Protein AF-A0A2S9FM11-F1 (afdb_monomer_lite)

Radius of gyration: 19.22 Å; chains: 1; bounding box: 49×24×49 Å

Secondary structure (DSSP, 8-state):
-GGGHHHHHHHHHHHHHTT---HHHHHHHHHHHHHH-HHHHHHHHHH-SEEEE-SGGG-BHHHHHHHHHHH-TT--TT-EEEE---GGG---GGGTB-TTHHHHHHHHS--TTSPPPP-------SSS-HHHHHHHHHHHHHHHT-

Sequence (146 aa):
RTTLVPLIDALHRRMRDERVMDFGMQMASAARLASQFPQVGEQLRERYRVVLLDEYQDTGHAQRVALSSLFGAGADDGLALTAVGDPIQSIYGWRGASATNLPRFTTDFPLADGTPAPTLELRTSWRNPPEVLHLANEVSVDARRR

Foldseek 3Di:
DCVCVVVVVVVVVVCVVVVHDDPVRVLQVLLCCLQPPLVQLVVVCVVAQEEEAEQLQQDAPSRLSNCLSNQADQPDQSRHYDYDHDLLPRPVVVVRRHSVRVVCQQQSHDHNVNGGDDDDDDDDDPPDDPVVVVVVCVVCVVVVVD

pLDDT: mean 92.5, std 6.5, range [59.12, 98.25]

Structure (mmCIF, N/CA/C/O backbone):
data_AF-A0A2S9FM11-F1
#
_entry.id   AF-A0A2S9FM11-F1
#
loop_
_atom_site.group_PDB
_atom_site.id
_atom_site.type_symbol
_atom_site.label_atom_id
_atom_site.label_alt_id
_atom_site.label_comp_id
_atom_site.label_asym_id
_atom_site.label_entity_id
_atom_site.label_seq_id
_atom_site.pdbx_PDB_ins_code
_atom_site.Cartn_x
_atom_site.Cartn_y
_atom_site.Cartn_z
_atom_site.occupancy
_atom_site.B_iso_or_equiv
_atom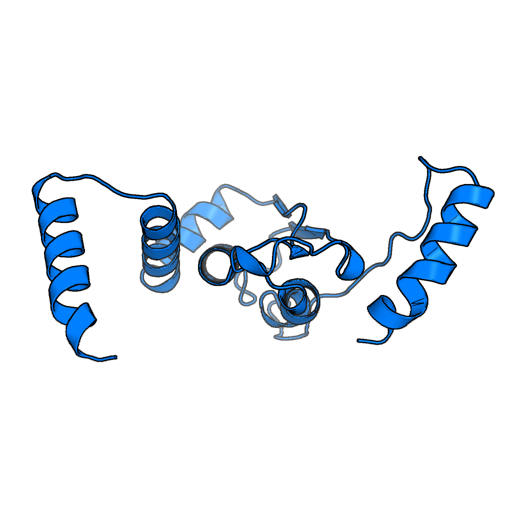_site.auth_seq_id
_atom_site.auth_comp_id
_atom_site.auth_asym_id
_atom_site.auth_atom_id
_atom_si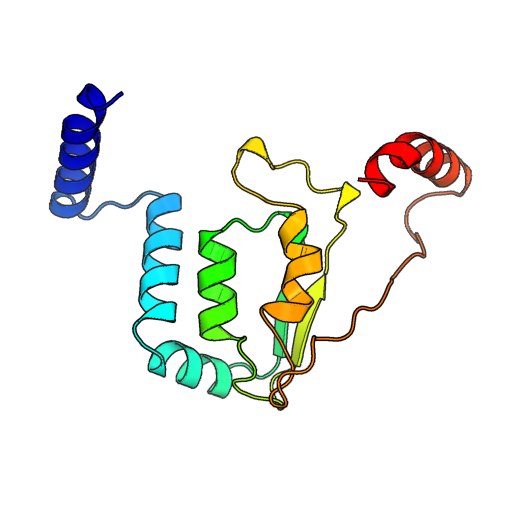te.pdbx_PDB_model_num
ATOM 1 N N . ARG A 1 1 ? -28.666 13.900 -4.859 1.00 59.12 1 ARG A N 1
ATOM 2 C CA . ARG A 1 1 ? -27.540 13.097 -4.310 1.00 59.12 1 ARG A CA 1
ATOM 3 C C . ARG A 1 1 ? -27.797 12.633 -2.865 1.00 59.12 1 ARG A C 1
ATOM 5 O O . ARG A 1 1 ? -27.383 11.538 -2.527 1.00 59.12 1 ARG A O 1
ATOM 12 N N . THR A 1 2 ? -28.522 13.396 -2.038 1.00 75.94 2 THR A N 1
ATOM 13 C CA . THR A 1 2 ? -28.888 13.063 -0.640 1.00 75.94 2 THR A CA 1
ATOM 14 C C . THR A 1 2 ? -29.957 11.977 -0.473 1.00 75.94 2 THR A C 1
ATOM 16 O O . THR A 1 2 ? -30.045 11.376 0.589 1.00 75.94 2 THR A O 1
ATOM 19 N N . THR A 1 3 ? -30.733 11.666 -1.513 1.00 91.62 3 THR A N 1
ATOM 20 C CA . THR A 1 3 ? -31.804 10.651 -1.472 1.00 91.62 3 THR A CA 1
ATOM 21 C C . THR A 1 3 ? -31.305 9.219 -1.259 1.00 91.62 3 THR A C 1
ATOM 23 O O . THR A 1 3 ? -32.061 8.383 -0.780 1.00 91.62 3 THR A O 1
ATOM 26 N N . LEU A 1 4 ? -30.040 8.929 -1.585 1.00 94.44 4 LEU A N 1
ATOM 27 C CA . LEU A 1 4 ? -29.447 7.595 -1.427 1.00 94.44 4 LEU A CA 1
ATOM 28 C C . LEU A 1 4 ? -28.869 7.348 -0.027 1.00 94.44 4 LEU A C 1
ATOM 30 O O . LEU A 1 4 ? -28.672 6.197 0.348 1.00 94.44 4 LEU A O 1
ATOM 34 N N . VAL A 1 5 ? -28.611 8.404 0.752 1.00 95.44 5 VAL A N 1
ATOM 35 C CA . VAL A 1 5 ? -27.975 8.284 2.075 1.00 95.44 5 VAL A CA 1
ATOM 36 C C . VAL A 1 5 ? -28.795 7.395 3.022 1.00 95.44 5 VAL A C 1
ATOM 38 O O . VAL A 1 5 ? -28.227 6.431 3.538 1.00 95.44 5 VAL A O 1
ATOM 41 N N . PRO A 1 6 ? -30.125 7.583 3.173 1.00 96.31 6 PRO A N 1
ATOM 42 C CA . PRO A 1 6 ? -30.919 6.728 4.058 1.00 96.31 6 PRO A CA 1
ATOM 43 C C . PRO A 1 6 ? -30.928 5.248 3.643 1.00 96.31 6 PRO A C 1
ATOM 45 O O . PRO A 1 6 ? -31.050 4.372 4.500 1.00 96.31 6 PRO A O 1
ATOM 48 N N . LEU A 1 7 ? -30.795 4.959 2.341 1.00 96.81 7 LEU A N 1
ATOM 49 C CA . LEU A 1 7 ? -30.752 3.590 1.814 1.00 96.81 7 LEU A CA 1
ATOM 50 C C . LEU A 1 7 ? -29.430 2.898 2.169 1.00 96.81 7 LEU A C 1
ATOM 52 O O . LEU A 1 7 ? -29.439 1.754 2.620 1.00 96.81 7 LEU A O 1
ATOM 56 N N . ILE A 1 8 ? -28.306 3.604 2.019 1.00 95.88 8 ILE A N 1
ATOM 57 C CA . ILE A 1 8 ? -26.979 3.095 2.395 1.00 95.88 8 ILE A CA 1
ATOM 58 C C . ILE A 1 8 ? -26.916 2.854 3.912 1.00 95.88 8 ILE A C 1
ATOM 60 O O . ILE A 1 8 ? -26.442 1.809 4.356 1.00 95.88 8 ILE A O 1
ATOM 64 N N . ASP A 1 9 ? -27.472 3.759 4.718 1.00 96.44 9 ASP A N 1
ATOM 65 C CA . ASP A 1 9 ? -27.525 3.588 6.174 1.00 96.44 9 ASP A CA 1
ATOM 66 C C . ASP A 1 9 ? -28.411 2.411 6.602 1.00 96.44 9 ASP A C 1
ATOM 68 O O . ASP A 1 9 ? -28.094 1.705 7.565 1.00 96.44 9 ASP A O 1
ATOM 72 N N . ALA A 1 10 ? -29.527 2.176 5.905 1.00 97.19 10 ALA A N 1
ATOM 73 C CA . ALA A 1 10 ? -30.372 1.007 6.135 1.00 97.19 10 ALA A CA 1
ATOM 74 C C . ALA A 1 10 ? -29.636 -0.302 5.804 1.00 97.19 10 ALA A C 1
ATOM 76 O O . ALA A 1 10 ? -29.696 -1.240 6.601 1.00 97.19 10 ALA A O 1
ATOM 77 N N . LEU A 1 11 ? -28.889 -0.342 4.694 1.00 97.19 11 LEU A N 1
ATOM 78 C CA . LEU A 1 11 ? -28.038 -1.481 4.339 1.00 97.19 11 LEU A CA 1
ATOM 79 C C . LEU A 1 11 ? -26.993 -1.751 5.429 1.00 97.19 11 LEU A C 1
ATOM 81 O O . LEU A 1 11 ? -26.896 -2.871 5.926 1.00 97.19 11 LEU A O 1
ATOM 85 N N . HIS A 1 12 ? -26.263 -0.722 5.864 1.00 96.12 12 HIS A N 1
ATOM 86 C CA . HIS A 1 12 ? -25.253 -0.861 6.913 1.00 96.12 12 HIS A CA 1
ATOM 87 C C . HIS A 1 12 ? -25.837 -1.327 8.253 1.00 96.12 12 HIS A C 1
ATOM 89 O O . HIS A 1 12 ? -25.190 -2.096 8.962 1.00 96.12 12 HIS A O 1
ATOM 95 N N . ARG A 1 13 ? -27.041 -0.864 8.624 1.00 97.06 13 ARG A N 1
ATOM 96 C CA . ARG A 1 13 ? -27.745 -1.358 9.819 1.00 97.06 13 ARG A CA 1
ATOM 97 C C . ARG A 1 13 ? -28.048 -2.846 9.694 1.00 97.06 13 ARG A C 1
ATOM 99 O O . ARG A 1 13 ? -27.626 -3.609 10.554 1.00 97.06 13 ARG A O 1
ATOM 106 N N . ARG A 1 14 ? -28.657 -3.257 8.580 1.00 97.88 14 ARG A N 1
ATOM 107 C CA . ARG A 1 14 ? -28.995 -4.661 8.331 1.00 97.88 14 ARG A CA 1
ATOM 108 C C . ARG A 1 14 ? -27.769 -5.576 8.364 1.00 97.88 14 ARG A C 1
ATOM 110 O O . ARG A 1 14 ? -27.811 -6.622 8.997 1.00 97.88 14 ARG A O 1
ATOM 117 N N . MET A 1 15 ? -26.666 -5.169 7.734 1.00 97.75 15 MET A N 1
ATOM 118 C CA . MET A 1 15 ? -25.425 -5.951 7.742 1.00 97.75 15 MET A CA 1
ATOM 119 C C . MET A 1 15 ? -24.876 -6.164 9.159 1.00 97.75 15 MET A C 1
ATOM 121 O O . MET A 1 15 ? -24.385 -7.248 9.468 1.00 97.75 15 MET A O 1
ATOM 125 N N . ARG A 1 16 ? -24.995 -5.164 10.046 1.00 96.19 16 ARG A N 1
ATOM 126 C CA . ARG A 1 16 ? -24.605 -5.309 11.458 1.00 96.19 16 ARG A CA 1
ATOM 127 C C . ARG A 1 16 ? -25.523 -6.255 12.220 1.00 96.19 16 ARG A C 1
ATOM 129 O O . ARG A 1 16 ? -25.016 -7.094 12.962 1.00 96.19 16 ARG A O 1
ATOM 136 N N . ASP A 1 17 ? -26.833 -6.138 12.020 1.00 98.00 17 ASP A N 1
ATOM 137 C CA . ASP A 1 17 ? -27.824 -6.992 12.684 1.00 98.00 17 ASP A CA 1
ATOM 138 C C . ASP A 1 17 ? -27.626 -8.469 12.299 1.00 98.00 17 ASP A C 1
ATOM 140 O O . ASP A 1 17 ? -27.702 -9.356 13.148 1.00 98.00 17 ASP A O 1
ATOM 144 N N . GLU A 1 18 ? -27.270 -8.726 11.037 1.00 98.25 18 GLU A N 1
ATOM 145 C CA . GLU A 1 18 ? -26.959 -10.062 10.513 1.00 98.25 18 GLU A CA 1
ATOM 146 C C . GLU A 1 18 ? -25.499 -10.501 10.752 1.00 98.25 18 GLU A C 1
ATOM 148 O O . GLU A 1 18 ? -25.141 -11.637 10.446 1.00 98.25 18 GLU A O 1
ATOM 153 N N . ARG A 1 19 ? -24.649 -9.635 11.325 1.00 97.06 19 ARG A N 1
ATOM 154 C CA . ARG A 1 19 ? -23.212 -9.878 11.574 1.00 97.06 19 ARG A CA 1
ATOM 155 C C . ARG A 1 19 ? -22.420 -10.273 10.320 1.00 97.06 19 ARG A C 1
ATOM 157 O O . ARG A 1 19 ? -21.504 -11.092 10.387 1.00 97.06 19 ARG A O 1
ATOM 164 N N . VAL A 1 20 ? -22.744 -9.660 9.187 1.00 97.88 20 VAL A N 1
ATOM 165 C CA . VAL A 1 20 ? -22.040 -9.846 7.911 1.00 97.88 20 VAL A CA 1
ATOM 166 C C . VAL A 1 20 ? -21.218 -8.610 7.552 1.00 97.88 20 VAL A C 1
ATOM 168 O O . VAL A 1 20 ? -21.525 -7.491 7.963 1.00 97.88 20 VAL A O 1
ATOM 171 N N . MET A 1 21 ? -20.152 -8.807 6.778 1.00 96.44 21 MET A N 1
ATOM 172 C CA . MET A 1 21 ? -19.230 -7.742 6.392 1.00 96.44 21 MET A CA 1
ATOM 173 C C . MET A 1 21 ? -18.758 -7.943 4.953 1.00 96.44 21 MET A C 1
ATOM 175 O O . MET A 1 21 ? -18.463 -9.068 4.553 1.00 96.44 21 MET A O 1
ATOM 179 N N . ASP A 1 22 ? -18.662 -6.854 4.191 1.00 95.88 22 ASP A N 1
ATOM 180 C CA . ASP A 1 22 ? -18.004 -6.864 2.884 1.00 95.88 22 ASP A CA 1
ATOM 181 C C . ASP A 1 22 ? -16.492 -6.574 2.999 1.00 95.88 22 ASP A C 1
ATOM 183 O O . ASP A 1 22 ? -15.980 -6.167 4.045 1.00 95.88 22 ASP A O 1
ATOM 187 N N . PHE A 1 23 ? -15.752 -6.766 1.907 1.00 93.31 23 PHE A N 1
ATOM 188 C CA . PHE A 1 23 ? -14.300 -6.560 1.890 1.00 93.31 23 PHE A CA 1
ATOM 189 C C . PHE A 1 23 ? -13.876 -5.107 2.173 1.00 93.31 23 PHE A C 1
ATOM 191 O O . PHE A 1 23 ? -12.833 -4.870 2.786 1.00 93.31 23 PHE A O 1
ATOM 198 N N . GLY A 1 24 ? -14.673 -4.117 1.762 1.00 91.56 24 GLY A N 1
ATOM 199 C CA . GLY A 1 24 ? -14.379 -2.707 2.024 1.00 91.56 24 GLY A CA 1
ATOM 200 C C . GLY A 1 24 ? -14.540 -2.361 3.504 1.00 91.56 24 GLY A C 1
ATOM 201 O O . GLY A 1 24 ? -13.708 -1.661 4.086 1.00 91.56 24 GLY A O 1
ATOM 202 N N . MET A 1 25 ? -15.572 -2.911 4.142 1.00 94.50 25 MET A N 1
ATOM 203 C CA . MET A 1 25 ? -15.830 -2.769 5.570 1.00 94.50 25 MET A CA 1
ATOM 204 C C . MET A 1 25 ? -14.754 -3.425 6.430 1.00 94.50 25 MET A C 1
ATOM 206 O O . MET A 1 25 ? -14.441 -2.878 7.492 1.00 94.50 25 MET A O 1
ATOM 210 N N . GLN A 1 26 ? -14.162 -4.537 5.981 1.00 95.50 26 GLN A N 1
ATOM 211 C CA . GLN A 1 26 ? -13.018 -5.155 6.661 1.00 95.50 26 GLN A CA 1
ATOM 212 C C . GLN A 1 26 ? -11.862 -4.161 6.768 1.00 95.50 26 GLN A C 1
ATOM 214 O O . GLN A 1 26 ? -11.400 -3.859 7.869 1.00 95.50 26 GLN A O 1
ATOM 219 N N . MET A 1 27 ? -11.451 -3.579 5.639 1.00 94.81 27 MET A N 1
ATOM 220 C CA . MET A 1 27 ? -10.338 -2.625 5.608 1.00 94.81 27 MET A CA 1
ATOM 221 C C . MET A 1 27 ? -10.664 -1.324 6.340 1.00 94.81 27 MET A C 1
ATOM 223 O O . MET A 1 27 ? -9.835 -0.826 7.098 1.00 94.81 27 MET A O 1
ATOM 227 N N . ALA A 1 28 ? -11.879 -0.793 6.190 1.00 94.69 28 ALA A N 1
ATOM 228 C CA . ALA A 1 28 ? -12.293 0.414 6.903 1.00 94.69 28 ALA A CA 1
ATOM 229 C C . ALA A 1 28 ? -12.317 0.211 8.427 1.00 94.69 28 ALA A C 1
ATOM 231 O O . ALA A 1 28 ? -11.960 1.113 9.185 1.00 94.69 28 ALA A O 1
ATOM 232 N N . SER A 1 29 ? -12.738 -0.967 8.891 1.00 96.06 29 SER A N 1
ATOM 233 C CA . SER A 1 29 ? -12.771 -1.289 10.320 1.00 96.06 29 SER A CA 1
ATOM 234 C C . SER A 1 29 ? -11.370 -1.523 10.879 1.00 96.06 29 SER A C 1
ATOM 236 O O . SER A 1 29 ? -11.067 -0.995 11.946 1.00 96.06 29 SER A O 1
ATOM 238 N N . ALA A 1 30 ? -10.498 -2.214 10.138 1.00 97.19 30 ALA A N 1
ATOM 239 C CA . ALA A 1 30 ? -9.093 -2.385 10.503 1.00 97.19 30 ALA A CA 1
ATOM 240 C C . ALA A 1 30 ? -8.352 -1.040 10.593 1.00 97.19 30 ALA A C 1
ATOM 242 O O . ALA A 1 30 ? -7.656 -0.791 11.574 1.00 97.19 30 ALA A O 1
ATOM 243 N N . ALA A 1 31 ? -8.563 -0.142 9.625 1.00 96.88 31 ALA A N 1
ATOM 244 C CA . ALA A 1 31 ? -7.972 1.195 9.628 1.00 96.88 31 ALA A CA 1
ATOM 245 C C . ALA A 1 31 ? -8.399 2.014 10.853 1.00 96.88 31 ALA A C 1
ATOM 247 O O . ALA A 1 31 ? -7.557 2.603 11.528 1.00 96.88 31 ALA A O 1
ATOM 248 N N . ARG A 1 32 ? -9.700 2.005 11.185 1.00 97.69 32 ARG A N 1
ATOM 249 C CA . ARG A 1 32 ? -10.208 2.674 12.392 1.00 97.69 32 ARG A CA 1
ATOM 250 C C . ARG A 1 32 ? -9.577 2.101 13.655 1.00 97.69 32 ARG A C 1
ATOM 252 O O . ARG A 1 32 ? -9.069 2.873 14.460 1.00 97.69 32 ARG A O 1
ATOM 259 N N . LEU A 1 33 ? -9.564 0.776 13.792 1.00 97.88 33 LEU A N 1
ATOM 260 C CA . LEU A 1 33 ? -8.998 0.095 14.954 1.00 97.88 33 LEU A CA 1
ATOM 261 C C . LEU A 1 33 ? -7.513 0.440 15.140 1.00 97.88 33 LEU A C 1
ATOM 263 O O . LEU A 1 33 ? -7.123 0.845 16.229 1.00 97.88 33 LEU A O 1
ATOM 267 N N . ALA A 1 34 ? -6.714 0.373 14.073 1.00 97.38 34 ALA A N 1
ATOM 268 C CA . ALA A 1 34 ? -5.299 0.733 14.112 1.00 97.38 34 ALA A CA 1
ATOM 269 C C . ALA A 1 34 ? -5.069 2.203 14.503 1.00 97.38 34 ALA A C 1
ATOM 271 O O . ALA A 1 34 ? -4.179 2.498 15.291 1.00 97.38 34 ALA A O 1
ATOM 272 N N . SER A 1 35 ? -5.881 3.126 13.974 1.00 96.06 35 SER A N 1
ATOM 273 C CA . SER A 1 35 ? -5.734 4.562 14.252 1.00 96.06 35 SER A CA 1
ATOM 274 C C . SER A 1 35 ? -6.199 4.986 15.651 1.00 96.06 35 SER A C 1
ATOM 276 O O . SER A 1 35 ? -5.700 5.971 16.185 1.00 96.06 35 SER A O 1
ATOM 278 N N . GLN A 1 36 ? -7.174 4.280 16.233 1.00 97.94 36 GLN A N 1
ATOM 279 C CA . GLN A 1 36 ? -7.812 4.666 17.497 1.00 97.94 36 GLN A CA 1
ATOM 280 C C . GLN A 1 36 ? -7.183 3.990 18.717 1.00 97.94 36 GLN A C 1
ATOM 282 O O . GLN A 1 36 ? -7.297 4.518 19.822 1.00 97.94 36 GLN A O 1
ATOM 287 N N . PHE A 1 37 ? -6.530 2.841 18.530 1.00 97.81 37 PHE A N 1
ATOM 288 C CA . PHE A 1 37 ? -5.976 2.032 19.614 1.00 97.81 37 PHE A CA 1
ATOM 289 C C . PHE A 1 37 ? -4.478 1.776 19.381 1.00 97.81 37 PHE A C 1
ATOM 291 O O . PHE A 1 37 ? -4.114 0.752 18.794 1.00 97.81 37 PHE A O 1
ATOM 298 N N . PRO A 1 38 ? -3.588 2.680 19.847 1.00 95.50 38 PRO A N 1
ATOM 299 C CA . PRO A 1 38 ? -2.141 2.577 19.628 1.00 95.50 38 PRO A CA 1
ATOM 300 C C . PRO A 1 38 ? -1.522 1.259 20.108 1.00 95.50 38 PRO A C 1
ATOM 302 O O . PRO A 1 38 ? -0.564 0.779 19.499 1.00 95.50 38 PRO A O 1
ATOM 305 N N . GLN A 1 39 ? -2.123 0.623 21.124 1.00 97.25 39 GLN A N 1
ATOM 306 C CA . GLN A 1 39 ? -1.650 -0.649 21.684 1.00 97.25 39 GLN A CA 1
ATOM 307 C C . GLN A 1 39 ? -1.588 -1.767 20.634 1.00 97.25 39 GLN A C 1
ATOM 309 O O . GLN A 1 39 ? -0.785 -2.689 20.741 1.00 97.25 39 GLN A O 1
ATOM 314 N N . VAL A 1 40 ? -2.428 -1.692 19.597 1.00 97.44 40 VAL A N 1
ATOM 315 C CA . VAL A 1 40 ? -2.433 -2.664 18.498 1.00 97.44 40 VAL A CA 1
ATOM 316 C C . VAL A 1 40 ? -1.140 -2.564 17.691 1.00 97.44 40 VAL A C 1
ATOM 318 O O . VAL A 1 40 ? -0.531 -3.583 17.370 1.00 97.44 40 VAL A O 1
ATOM 321 N N . GLY A 1 41 ? -0.702 -1.341 17.381 1.00 96.50 41 GLY A N 1
ATOM 322 C CA . GLY A 1 41 ? 0.565 -1.102 16.694 1.00 96.50 41 GLY A CA 1
ATOM 323 C C . GLY A 1 41 ? 1.762 -1.499 17.555 1.00 96.50 41 GLY A C 1
ATOM 324 O O . GLY A 1 41 ? 2.669 -2.157 17.057 1.00 96.50 41 GLY A O 1
ATOM 325 N N . GLU A 1 42 ? 1.737 -1.168 18.848 1.00 95.44 42 GLU A N 1
ATOM 326 C CA . GLU A 1 42 ? 2.790 -1.537 19.809 1.00 95.44 42 GLU A CA 1
ATOM 327 C C . GLU A 1 42 ? 3.016 -3.056 19.841 1.00 95.44 42 GLU A C 1
ATOM 329 O O . GLU A 1 42 ? 4.115 -3.524 19.544 1.00 95.44 42 GLU A O 1
ATOM 334 N N . GLN A 1 43 ? 1.956 -3.838 20.065 1.00 96.88 43 GLN A N 1
ATOM 335 C CA . GLN A 1 43 ? 2.041 -5.303 20.103 1.00 96.88 43 GLN A CA 1
ATOM 336 C C . GLN A 1 43 ? 2.528 -5.911 18.780 1.00 96.88 43 GLN A C 1
ATOM 338 O O . GLN A 1 43 ? 3.224 -6.931 18.768 1.00 96.88 43 GLN A O 1
ATOM 343 N N . LEU A 1 44 ? 2.150 -5.318 17.644 1.00 97.38 44 LEU A N 1
ATOM 344 C CA . LEU A 1 44 ? 2.582 -5.805 16.336 1.00 97.38 44 LEU A CA 1
ATOM 345 C C . LEU A 1 44 ? 4.046 -5.469 16.043 1.00 97.38 44 LEU A C 1
ATOM 347 O O . LEU A 1 44 ? 4.726 -6.313 15.464 1.00 97.38 44 LEU A O 1
ATOM 351 N N . ARG A 1 45 ? 4.547 -4.303 16.465 1.00 96.19 45 ARG A N 1
ATOM 352 C CA . ARG A 1 45 ? 5.965 -3.924 16.319 1.00 96.19 45 ARG A CA 1
ATOM 353 C C . ARG A 1 45 ? 6.887 -4.689 17.269 1.00 96.19 45 ARG A C 1
ATOM 355 O O . ARG A 1 45 ? 8.046 -4.929 16.935 1.00 96.19 45 ARG A O 1
ATOM 362 N N . GLU A 1 46 ? 6.387 -5.130 18.421 1.00 95.12 46 GLU A N 1
ATOM 363 C CA . GLU A 1 46 ? 7.107 -6.078 19.284 1.00 95.12 46 GLU A CA 1
ATOM 364 C C . GLU A 1 46 ? 7.237 -7.453 18.617 1.00 95.12 46 GLU A C 1
ATOM 366 O O . GLU A 1 46 ? 8.288 -8.090 18.674 1.00 95.12 46 GLU A O 1
ATOM 371 N N . ARG A 1 47 ? 6.169 -7.908 17.953 1.00 97.06 47 ARG A N 1
ATOM 372 C CA . ARG A 1 47 ? 6.127 -9.223 17.306 1.00 97.06 47 ARG A CA 1
ATOM 373 C C . ARG A 1 47 ? 6.907 -9.274 15.994 1.00 97.06 47 ARG A C 1
ATOM 375 O O . ARG A 1 47 ? 7.583 -10.265 15.726 1.00 97.06 47 ARG A O 1
ATOM 382 N N . TYR A 1 48 ? 6.767 -8.253 15.155 1.00 96.75 48 TYR A N 1
ATOM 383 C CA . TYR A 1 48 ? 7.348 -8.205 13.819 1.00 96.75 48 TYR A CA 1
ATOM 384 C C . TYR A 1 48 ? 8.376 -7.087 13.751 1.00 96.75 48 TYR A C 1
ATOM 386 O O . TYR A 1 48 ? 8.030 -5.917 13.862 1.00 96.75 48 TYR A O 1
ATOM 394 N N . ARG A 1 49 ? 9.642 -7.457 13.537 1.00 95.44 49 ARG A N 1
ATOM 395 C CA . ARG A 1 49 ? 10.756 -6.505 13.382 1.00 95.44 49 ARG A CA 1
ATOM 396 C C . ARG A 1 49 ? 11.083 -6.174 11.928 1.00 95.44 49 ARG A C 1
ATOM 398 O O . ARG A 1 49 ? 11.844 -5.248 11.676 1.00 95.44 49 ARG A O 1
ATOM 405 N N . VAL A 1 50 ? 10.509 -6.925 10.987 1.00 97.12 50 VAL A N 1
ATOM 406 C CA . VAL A 1 50 ? 10.677 -6.736 9.543 1.00 97.12 50 VAL A CA 1
ATOM 407 C C . VAL A 1 50 ? 9.312 -6.832 8.869 1.00 97.12 50 VAL A C 1
ATOM 409 O O . VAL A 1 50 ? 8.593 -7.808 9.084 1.00 97.12 50 VAL A O 1
ATOM 412 N N . VAL A 1 51 ? 8.960 -5.836 8.058 1.00 96.94 51 VAL A N 1
ATOM 413 C CA . VAL A 1 51 ? 7.693 -5.767 7.318 1.00 96.94 51 VAL A CA 1
ATOM 414 C C . VAL A 1 51 ? 7.984 -5.412 5.862 1.00 96.94 51 VAL A C 1
ATOM 416 O O . VAL A 1 51 ? 8.661 -4.427 5.573 1.00 96.94 51 VAL A O 1
ATOM 419 N N . LEU A 1 52 ? 7.458 -6.221 4.942 1.00 97.69 52 LEU A N 1
ATOM 420 C CA . LEU A 1 52 ? 7.617 -6.042 3.501 1.00 97.69 52 LEU A CA 1
ATOM 421 C C . LEU A 1 52 ? 6.249 -5.778 2.875 1.00 97.69 52 LEU A C 1
ATOM 423 O O . LEU A 1 52 ? 5.309 -6.544 3.093 1.00 97.69 52 LEU A O 1
ATOM 427 N N . LEU A 1 53 ? 6.144 -4.693 2.114 1.00 96.69 53 LEU A N 1
ATOM 428 C CA . LEU A 1 53 ? 4.937 -4.285 1.406 1.00 96.69 53 LEU A CA 1
ATOM 429 C C . LEU A 1 53 ? 5.216 -4.332 -0.096 1.00 96.69 53 LEU A C 1
ATOM 431 O O . LEU A 1 53 ? 5.994 -3.532 -0.609 1.00 96.69 53 LEU A O 1
ATOM 435 N N . ASP A 1 54 ? 4.598 -5.281 -0.786 1.00 96.25 54 ASP A N 1
ATOM 436 C CA . ASP A 1 54 ? 4.715 -5.433 -2.237 1.00 96.25 54 ASP A CA 1
ATOM 437 C C . ASP A 1 54 ? 3.555 -4.734 -2.961 1.00 96.25 54 ASP A C 1
ATOM 439 O O . ASP A 1 54 ? 2.494 -4.519 -2.367 1.00 96.25 54 ASP A O 1
ATOM 443 N N . GLU A 1 55 ? 3.764 -4.375 -4.227 1.00 94.75 55 GLU A N 1
ATOM 444 C CA . GLU A 1 55 ? 2.785 -3.706 -5.099 1.00 94.75 55 GLU A CA 1
ATOM 445 C C . GLU A 1 55 ? 2.109 -2.482 -4.444 1.00 94.75 55 GLU A C 1
ATOM 447 O O . GLU A 1 55 ? 0.897 -2.252 -4.546 1.00 94.75 55 GLU A O 1
ATOM 452 N N . TYR A 1 56 ? 2.893 -1.669 -3.727 1.00 94.44 56 TYR A N 1
ATOM 453 C CA . TYR A 1 56 ? 2.354 -0.605 -2.879 1.00 94.44 56 TYR A CA 1
ATOM 454 C C . TYR A 1 56 ? 1.593 0.475 -3.667 1.00 94.44 56 TYR A C 1
ATOM 456 O O . TYR A 1 56 ? 0.690 1.121 -3.122 1.00 94.44 56 TYR A O 1
ATOM 464 N N . GLN A 1 57 ? 1.882 0.634 -4.962 1.00 92.00 57 GLN A N 1
ATOM 465 C CA . GLN A 1 57 ? 1.147 1.530 -5.857 1.00 92.00 57 GLN A CA 1
ATOM 466 C C . GLN A 1 57 ? -0.347 1.185 -5.972 1.00 92.00 57 GLN A C 1
ATOM 468 O O . GLN A 1 57 ? -1.155 2.073 -6.246 1.00 92.00 57 GLN A O 1
ATOM 473 N N . ASP A 1 58 ? -0.727 -0.074 -5.727 1.00 91.56 58 ASP A N 1
ATOM 474 C CA . ASP A 1 58 ? -2.115 -0.537 -5.816 1.00 91.56 58 ASP A CA 1
ATOM 475 C C . ASP A 1 58 ? -2.860 -0.516 -4.472 1.00 91.56 58 ASP A C 1
ATOM 477 O O . ASP A 1 58 ? -4.021 -0.921 -4.368 1.00 91.56 58 ASP A O 1
ATOM 481 N N . THR A 1 59 ? -2.225 0.027 -3.433 1.00 91.50 59 THR A N 1
ATOM 482 C CA . THR A 1 59 ? -2.831 0.178 -2.108 1.00 91.50 59 THR A CA 1
ATOM 483 C C . THR A 1 59 ? -3.947 1.231 -2.128 1.00 91.50 59 THR A C 1
ATOM 485 O O . THR A 1 59 ? -3.821 2.297 -2.729 1.00 91.50 59 THR A O 1
ATOM 488 N N . GLY A 1 60 ? -5.063 0.965 -1.447 1.00 91.19 60 GLY A N 1
ATOM 489 C CA . GLY A 1 60 ? -6.156 1.923 -1.264 1.00 91.19 60 GLY A CA 1
ATOM 490 C C . GLY A 1 60 ? -5.982 2.825 -0.035 1.00 91.19 60 GLY A C 1
ATOM 491 O O . GLY A 1 60 ? -5.179 2.555 0.857 1.00 91.19 60 GLY A O 1
ATOM 492 N N . HIS A 1 61 ? -6.795 3.881 0.078 1.00 90.88 61 HIS A N 1
ATOM 493 C CA . HIS A 1 61 ? -6.695 4.832 1.199 1.00 90.88 61 HIS A CA 1
ATOM 494 C C . HIS A 1 61 ? -6.832 4.174 2.586 1.00 90.88 61 HIS A C 1
ATOM 496 O O . HIS A 1 61 ? -6.035 4.451 3.479 1.00 90.88 61 HIS A O 1
ATOM 502 N N . ALA A 1 62 ? -7.813 3.282 2.773 1.00 92.81 62 ALA A N 1
ATOM 503 C CA . ALA A 1 62 ? -8.024 2.612 4.060 1.00 92.81 62 ALA A CA 1
ATOM 504 C C . ALA A 1 62 ? -6.830 1.727 4.458 1.00 92.81 62 ALA A C 1
ATOM 506 O O . ALA A 1 62 ? -6.415 1.736 5.613 1.00 92.81 62 ALA A O 1
ATOM 507 N N . GLN A 1 63 ? -6.242 1.012 3.495 1.00 94.38 63 GLN A N 1
ATOM 508 C CA . GLN A 1 63 ? -5.045 0.203 3.725 1.00 94.38 63 GLN A CA 1
ATOM 509 C C . GLN A 1 63 ? -3.849 1.084 4.090 1.00 94.38 63 GLN A C 1
ATOM 511 O O . GLN A 1 63 ? -3.149 0.775 5.048 1.00 94.38 63 GLN A O 1
ATOM 516 N N . ARG A 1 64 ? -3.663 2.215 3.394 1.00 93.06 64 ARG A N 1
ATOM 517 C CA . ARG A 1 64 ? -2.615 3.193 3.716 1.00 93.06 64 ARG A CA 1
ATOM 518 C C . ARG A 1 64 ? -2.713 3.650 5.170 1.00 93.06 64 ARG A C 1
ATOM 520 O O . ARG A 1 64 ? -1.727 3.563 5.887 1.00 93.06 64 ARG A O 1
ATOM 527 N N . VAL A 1 65 ? -3.904 4.080 5.602 1.00 93.44 65 VAL A N 1
ATOM 528 C CA . VAL A 1 65 ? -4.151 4.531 6.983 1.00 93.44 65 VAL A CA 1
ATOM 529 C C . VAL A 1 65 ? -3.856 3.418 7.984 1.00 93.44 65 VAL A C 1
ATOM 531 O O . VAL A 1 65 ? -3.144 3.655 8.955 1.00 93.44 65 VAL A O 1
ATOM 534 N N . ALA A 1 66 ? -4.350 2.201 7.735 1.00 96.00 66 ALA A N 1
ATOM 535 C CA . ALA A 1 66 ? -4.075 1.063 8.605 1.00 96.00 66 ALA A CA 1
ATOM 536 C C . ALA A 1 66 ? -2.563 0.813 8.740 1.00 96.00 66 ALA A C 1
ATOM 538 O O . ALA A 1 66 ? -2.046 0.757 9.851 1.00 96.00 66 ALA A O 1
ATOM 539 N N . LEU A 1 67 ? -1.843 0.722 7.621 1.00 95.94 67 LEU A N 1
ATOM 540 C CA . LEU A 1 67 ? -0.408 0.440 7.606 1.00 95.94 67 LEU A CA 1
ATOM 541 C C . LEU A 1 67 ? 0.406 1.548 8.284 1.00 95.94 67 LEU A C 1
ATOM 543 O O . LEU A 1 67 ? 1.260 1.236 9.112 1.00 95.94 67 LEU A O 1
ATOM 547 N N . SER A 1 68 ? 0.118 2.823 7.999 1.00 94.69 68 SER A N 1
ATOM 548 C CA . SER A 1 68 ? 0.826 3.947 8.624 1.00 94.69 68 SER A CA 1
ATOM 549 C C . SER A 1 68 ? 0.575 4.026 10.129 1.00 94.69 68 SER A C 1
ATOM 551 O O . SER A 1 68 ? 1.490 4.338 10.881 1.00 94.69 68 SER A O 1
ATOM 553 N N . SER A 1 69 ? -0.637 3.700 10.594 1.00 95.50 69 SER A N 1
ATOM 554 C CA . SER A 1 69 ? -0.943 3.671 12.031 1.00 95.50 69 SER A CA 1
ATOM 555 C C . SER A 1 69 ? -0.276 2.500 12.760 1.00 95.50 69 SER A C 1
ATOM 557 O O . SER A 1 69 ? 0.091 2.634 13.924 1.00 95.50 69 SER A O 1
ATOM 559 N N . LEU A 1 70 ? -0.110 1.351 12.097 1.00 96.50 70 LEU A N 1
ATOM 560 C CA . LEU A 1 70 ? 0.500 0.166 12.707 1.00 96.50 70 LEU A CA 1
ATOM 561 C C . LEU A 1 70 ? 2.032 0.203 12.693 1.00 96.50 70 LEU A C 1
ATOM 563 O O . LEU A 1 70 ? 2.658 -0.181 13.680 1.00 96.50 70 LEU A O 1
ATOM 567 N N . PHE A 1 71 ? 2.635 0.649 11.592 1.00 95.56 71 PHE A N 1
ATOM 568 C CA . PHE A 1 71 ? 4.068 0.473 11.326 1.00 95.56 71 PHE A CA 1
ATOM 569 C C . PHE A 1 71 ? 4.799 1.766 10.942 1.00 95.56 71 PHE A C 1
ATOM 571 O O . PHE A 1 71 ? 5.988 1.713 10.653 1.00 95.56 71 PHE A O 1
ATOM 578 N N . GLY A 1 72 ? 4.106 2.907 10.892 1.00 89.69 72 GLY A N 1
ATOM 579 C CA . GLY A 1 72 ? 4.674 4.189 10.469 1.00 89.69 72 GLY A CA 1
ATOM 580 C C . GLY A 1 72 ? 4.803 5.223 11.580 1.00 89.69 72 GLY A C 1
ATOM 581 O O . GLY A 1 72 ? 4.920 4.889 12.759 1.00 89.69 72 GLY A O 1
ATOM 582 N N . ALA A 1 73 ? 4.794 6.494 11.161 1.00 80.44 73 ALA A N 1
ATOM 583 C CA . ALA A 1 73 ? 4.867 7.677 12.023 1.00 80.44 73 ALA A CA 1
ATOM 584 C C . ALA A 1 73 ? 6.114 7.764 12.931 1.00 80.44 73 ALA A C 1
ATOM 586 O O . ALA A 1 73 ? 6.037 8.343 14.012 1.00 80.44 73 ALA A O 1
ATOM 587 N N . GLY A 1 74 ? 7.250 7.189 12.515 1.00 78.44 74 GLY A N 1
ATOM 588 C CA . GLY A 1 74 ? 8.489 7.228 13.301 1.00 78.44 74 GLY A CA 1
ATOM 589 C C . GLY A 1 74 ? 8.385 6.502 14.648 1.00 78.44 74 GLY A C 1
ATOM 590 O O . GLY A 1 74 ? 9.097 6.836 15.589 1.00 78.44 74 GLY A O 1
ATOM 591 N N . ALA A 1 75 ? 7.459 5.545 14.775 1.00 82.12 75 ALA A N 1
ATOM 592 C CA . ALA A 1 75 ? 7.144 4.919 16.057 1.00 82.12 75 ALA A CA 1
ATOM 593 C C . ALA A 1 75 ? 8.249 3.988 16.593 1.00 82.12 75 ALA A C 1
ATOM 595 O O . ALA A 1 75 ? 8.248 3.690 17.787 1.00 82.12 75 ALA A O 1
ATOM 596 N N . ASP A 1 76 ? 9.136 3.482 15.729 1.00 87.06 76 ASP A N 1
ATOM 597 C CA . A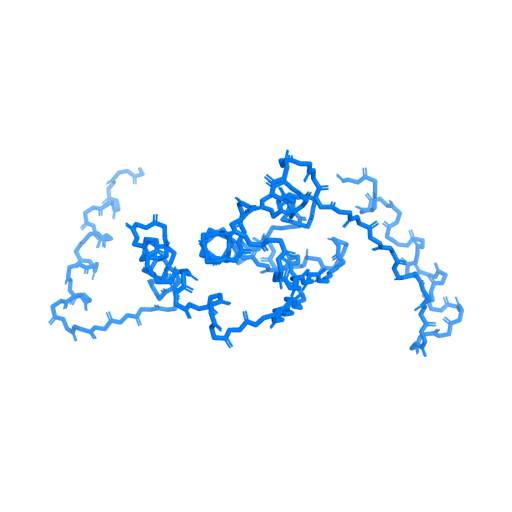SP A 1 76 ? 10.207 2.549 16.095 1.00 87.06 76 ASP A CA 1
ATOM 598 C C . ASP A 1 76 ? 11.300 2.496 15.012 1.00 87.06 76 ASP A C 1
ATOM 600 O O . ASP A 1 76 ? 11.120 1.857 13.975 1.00 87.06 76 ASP A O 1
ATOM 604 N N . ASP A 1 77 ? 12.452 3.123 15.261 1.00 85.38 77 ASP A N 1
ATOM 605 C CA . ASP A 1 77 ? 13.605 3.097 14.341 1.00 85.38 77 ASP A CA 1
ATOM 606 C C . ASP A 1 77 ? 14.248 1.709 14.198 1.00 85.38 77 ASP A C 1
ATOM 608 O O . ASP A 1 77 ? 15.003 1.451 13.261 1.00 85.38 77 ASP A O 1
ATOM 612 N N . GLY A 1 78 ? 13.973 0.790 15.124 1.00 89.19 78 GLY A N 1
ATOM 613 C CA . GLY A 1 78 ? 14.471 -0.576 15.056 1.00 89.19 78 GLY A CA 1
ATOM 614 C C . GLY A 1 78 ? 13.608 -1.500 14.192 1.00 89.19 78 GLY A C 1
ATOM 615 O O . GLY A 1 78 ? 13.888 -2.702 14.162 1.00 89.19 78 GLY A O 1
ATOM 616 N N . LEU A 1 79 ? 12.521 -1.005 13.590 1.00 94.00 79 LEU A N 1
ATOM 617 C CA . LEU A 1 79 ? 11.659 -1.753 12.675 1.00 94.00 79 LEU A CA 1
ATOM 618 C C . LEU A 1 79 ? 12.162 -1.574 11.237 1.00 94.00 79 LEU A C 1
ATOM 620 O O . LEU A 1 79 ? 12.150 -0.472 10.695 1.00 94.00 79 LEU A O 1
ATOM 624 N N . ALA A 1 80 ? 12.525 -2.668 10.569 1.00 95.06 80 ALA A N 1
ATOM 625 C CA . ALA A 1 80 ? 12.839 -2.626 9.146 1.00 95.06 80 ALA A CA 1
ATOM 626 C C . ALA A 1 80 ? 11.548 -2.712 8.318 1.00 95.06 80 ALA A C 1
ATOM 628 O O . ALA A 1 80 ? 10.964 -3.786 8.166 1.00 95.06 80 ALA A O 1
ATOM 629 N N . LEU A 1 81 ? 11.103 -1.585 7.766 1.00 95.88 81 LEU A N 1
ATOM 630 C CA . LEU A 1 81 ? 9.965 -1.519 6.851 1.00 95.88 81 LEU A CA 1
ATOM 631 C C . LEU A 1 81 ? 10.451 -1.236 5.428 1.00 95.88 81 LEU A C 1
ATOM 633 O O . LEU A 1 81 ? 11.231 -0.316 5.195 1.00 95.88 81 LEU A O 1
ATOM 637 N N . THR A 1 82 ? 9.978 -2.007 4.454 1.00 96.50 82 THR A N 1
ATOM 638 C CA . THR A 1 82 ? 10.277 -1.770 3.036 1.00 96.50 82 THR A CA 1
ATOM 639 C C . THR A 1 82 ? 9.009 -1.893 2.214 1.00 96.50 82 THR A C 1
ATOM 641 O O . THR A 1 82 ? 8.318 -2.905 2.297 1.00 96.50 82 THR A O 1
ATOM 644 N N . ALA A 1 83 ? 8.721 -0.871 1.410 1.00 96.25 83 ALA A N 1
ATOM 645 C CA . ALA A 1 83 ? 7.680 -0.915 0.396 1.00 96.25 83 ALA A CA 1
ATOM 646 C C . ALA A 1 83 ? 8.304 -0.871 -0.998 1.00 96.25 83 ALA A C 1
ATOM 648 O O . ALA A 1 83 ? 9.235 -0.102 -1.240 1.00 96.25 83 ALA A O 1
ATOM 649 N N . VAL A 1 84 ? 7.782 -1.686 -1.908 1.00 96.25 84 VAL A N 1
ATOM 650 C CA . VAL A 1 84 ? 8.180 -1.706 -3.316 1.00 96.25 84 VAL A CA 1
ATOM 651 C C . VAL A 1 84 ? 6.966 -1.459 -4.202 1.00 96.25 84 VAL A C 1
ATOM 653 O O . VAL A 1 84 ? 5.826 -1.723 -3.818 1.00 96.25 84 VAL A O 1
ATOM 656 N N . GLY A 1 85 ? 7.213 -0.902 -5.380 1.00 94.00 85 GLY A N 1
ATOM 657 C CA . GLY A 1 85 ? 6.170 -0.625 -6.352 1.00 94.00 85 GLY A CA 1
ATOM 658 C C . GLY A 1 85 ? 6.680 0.167 -7.545 1.00 94.00 85 GLY A C 1
ATOM 659 O O . GLY A 1 85 ? 7.781 0.717 -7.517 1.00 94.00 85 GLY A O 1
ATOM 660 N N . ASP A 1 86 ? 5.855 0.240 -8.584 1.00 92.31 86 ASP A N 1
ATOM 661 C CA . ASP A 1 86 ? 6.117 1.027 -9.788 1.00 92.31 86 ASP A CA 1
ATOM 662 C C . ASP A 1 86 ? 4.917 1.950 -10.079 1.00 92.31 86 ASP A C 1
ATOM 664 O O . ASP A 1 86 ? 3.837 1.458 -10.422 1.00 92.31 86 ASP A O 1
ATOM 668 N N . PRO A 1 87 ? 5.062 3.287 -9.972 1.00 88.38 87 PRO A N 1
ATOM 669 C CA . PRO A 1 87 ? 3.962 4.221 -10.209 1.00 88.38 87 PRO A CA 1
ATOM 670 C C . PRO A 1 87 ? 3.318 4.074 -11.590 1.00 88.38 87 PRO A C 1
ATOM 672 O O . PRO A 1 87 ? 2.105 4.247 -11.711 1.00 88.38 87 PRO A O 1
ATOM 675 N N . ILE A 1 88 ? 4.097 3.723 -12.624 1.00 89.75 88 ILE A N 1
ATOM 676 C CA . ILE A 1 88 ? 3.569 3.582 -13.990 1.00 89.75 88 ILE A CA 1
ATOM 677 C C . ILE A 1 88 ? 2.837 2.253 -14.218 1.00 89.75 88 ILE A C 1
ATOM 679 O O . ILE A 1 88 ? 2.220 2.075 -15.267 1.00 89.75 88 ILE A O 1
ATOM 683 N N . GLN A 1 89 ? 2.861 1.345 -13.238 1.00 90.19 89 GLN A N 1
ATOM 684 C CA . GLN A 1 89 ? 2.109 0.086 -13.254 1.00 90.19 89 GLN A CA 1
ATOM 685 C C . GLN A 1 89 ? 0.822 0.143 -12.422 1.00 90.19 89 GLN A C 1
ATOM 687 O O . GLN A 1 89 ? 0.094 -0.846 -12.362 1.00 90.19 89 GLN A O 1
ATOM 692 N N . SER A 1 90 ? 0.483 1.291 -11.823 1.00 89.88 90 SER A N 1
ATOM 693 C CA . SER A 1 90 ? -0.787 1.446 -11.106 1.00 89.88 90 SER A CA 1
ATOM 694 C C . SER A 1 90 ? -1.965 1.528 -12.082 1.00 89.88 90 SER A C 1
ATOM 696 O O . SER A 1 90 ? -2.320 2.591 -12.595 1.00 89.88 90 SER A O 1
ATOM 698 N N . ILE A 1 91 ? -2.586 0.379 -12.348 1.00 89.44 91 ILE A N 1
ATOM 699 C CA . ILE A 1 91 ? -3.710 0.238 -13.291 1.00 89.44 91 ILE A CA 1
ATOM 700 C C . ILE A 1 91 ? -5.068 0.071 -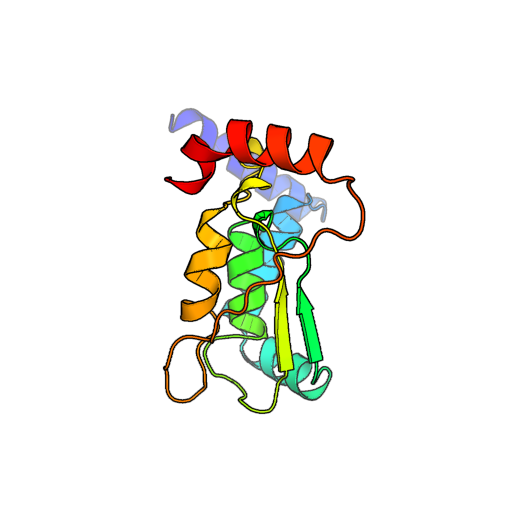12.590 1.00 89.44 91 ILE A C 1
ATOM 702 O O . ILE A 1 91 ? -6.116 0.050 -13.241 1.00 89.44 91 ILE A O 1
ATOM 706 N N . TYR A 1 92 ? -5.082 -0.006 -11.256 1.00 88.12 92 TYR A N 1
ATOM 707 C CA . TYR A 1 92 ? -6.288 -0.249 -10.458 1.00 88.12 92 TYR A CA 1
ATOM 708 C C . TYR A 1 92 ? -6.939 1.018 -9.887 1.00 88.12 92 TYR A C 1
ATOM 710 O O . TYR A 1 92 ? -7.717 0.937 -8.934 1.00 88.12 92 TYR A O 1
ATOM 718 N N . GLY A 1 93 ? -6.697 2.192 -10.485 1.00 85.44 93 GLY A N 1
ATOM 719 C CA . GLY A 1 93 ? -7.255 3.466 -10.004 1.00 85.44 93 GLY A CA 1
ATOM 720 C C . GLY A 1 93 ? -8.783 3.456 -9.829 1.00 85.44 93 GLY A C 1
ATOM 721 O O . GLY A 1 93 ? -9.317 4.010 -8.871 1.00 85.44 93 GLY A O 1
ATOM 722 N N . TRP A 1 94 ? -9.503 2.726 -10.685 1.00 87.44 94 TRP A N 1
ATOM 723 C CA . TRP A 1 94 ? -10.959 2.554 -10.599 1.00 87.44 94 TRP A CA 1
ATOM 724 C C . TRP A 1 94 ? -11.433 1.761 -9.363 1.00 87.44 94 TRP A C 1
ATOM 726 O O . TRP A 1 94 ? -12.600 1.859 -8.989 1.00 87.44 94 TRP A O 1
ATOM 736 N N . ARG A 1 95 ? -10.544 1.003 -8.704 1.00 84.44 95 ARG A N 1
ATOM 737 C CA . ARG A 1 95 ? -10.795 0.293 -7.432 1.00 84.44 95 ARG A CA 1
ATOM 738 C C . ARG A 1 95 ? -10.365 1.089 -6.200 1.00 84.44 95 ARG A C 1
ATOM 740 O O . ARG A 1 95 ? -10.444 0.569 -5.090 1.00 84.44 95 ARG A O 1
ATOM 747 N N . GLY A 1 96 ? -9.916 2.330 -6.379 1.00 80.81 96 GLY A N 1
ATOM 748 C CA . GLY A 1 96 ? -9.453 3.185 -5.288 1.00 80.81 96 GLY A CA 1
ATOM 749 C C . GLY A 1 96 ? -7.976 3.016 -4.926 1.00 80.81 96 GLY A C 1
ATOM 750 O O . GLY A 1 96 ? -7.554 3.587 -3.919 1.00 80.81 96 GLY A O 1
ATOM 751 N N . ALA A 1 97 ? -7.203 2.272 -5.727 1.00 82.94 97 ALA A N 1
ATOM 752 C CA . ALA A 1 97 ? -5.746 2.362 -5.705 1.00 82.94 97 ALA A CA 1
ATOM 753 C C . ALA A 1 97 ? -5.299 3.777 -6.090 1.00 82.94 97 ALA A C 1
ATOM 755 O O . ALA A 1 97 ? -5.973 4.455 -6.872 1.00 82.94 97 ALA A O 1
ATOM 756 N N . SER A 1 98 ? -4.158 4.220 -5.565 1.00 79.38 98 SER A N 1
ATOM 757 C CA . SER A 1 98 ? -3.587 5.506 -5.956 1.00 79.38 98 SER A CA 1
ATOM 758 C C . SER A 1 98 ? -2.082 5.417 -6.149 1.00 79.38 98 SER A C 1
ATOM 760 O O . SER A 1 98 ? -1.339 5.252 -5.181 1.00 79.38 98 SER A O 1
ATOM 762 N N . ALA A 1 99 ? -1.629 5.681 -7.377 1.00 73.06 99 ALA A N 1
ATOM 763 C CA . ALA A 1 99 ? -0.212 5.837 -7.711 1.00 73.06 99 ALA A CA 1
ATOM 764 C C . ALA A 1 99 ? 0.493 6.887 -6.827 1.00 73.06 99 ALA A C 1
ATOM 766 O O . ALA A 1 99 ? 1.690 6.793 -6.566 1.00 73.06 99 ALA A O 1
ATOM 767 N N . THR A 1 100 ? -0.257 7.858 -6.288 1.00 76.81 100 THR A N 1
ATOM 768 C CA . THR A 1 100 ? 0.268 8.882 -5.371 1.00 76.81 100 THR A CA 1
ATOM 769 C C . THR A 1 100 ? 0.710 8.327 -4.016 1.00 76.81 100 THR A C 1
ATOM 771 O O . THR A 1 100 ? 1.281 9.071 -3.222 1.00 76.81 100 THR A O 1
ATOM 774 N N . ASN A 1 101 ? 0.410 7.066 -3.698 1.00 79.75 101 ASN A N 1
ATOM 775 C CA . ASN A 1 101 ? 0.817 6.461 -2.434 1.00 79.75 101 ASN A CA 1
ATOM 776 C C . ASN A 1 101 ? 2.323 6.226 -2.369 1.00 79.75 101 ASN A C 1
ATOM 778 O O . ASN A 1 101 ? 2.900 6.414 -1.304 1.00 79.75 101 ASN A O 1
ATOM 782 N N . LEU A 1 102 ? 2.965 5.884 -3.491 1.00 84.00 102 LEU A N 1
ATOM 783 C CA . LEU A 1 102 ? 4.400 5.605 -3.501 1.00 84.00 102 LEU A CA 1
ATOM 784 C C . LEU A 1 102 ? 5.228 6.858 -3.149 1.00 84.00 102 LEU A C 1
ATOM 786 O O . LEU A 1 102 ? 6.038 6.775 -2.232 1.00 84.00 102 LEU A O 1
ATOM 790 N N . PRO A 1 103 ? 4.970 8.051 -3.732 1.00 84.62 103 PRO A N 1
ATOM 791 C CA . PRO A 1 103 ? 5.635 9.278 -3.283 1.00 84.62 103 PRO A CA 1
ATOM 792 C C . PRO A 1 103 ? 5.316 9.650 -1.826 1.00 84.62 103 PRO A C 1
ATOM 794 O O . PRO A 1 103 ? 6.192 10.113 -1.097 1.00 84.62 103 PRO A O 1
ATOM 797 N N . ARG A 1 104 ? 4.068 9.431 -1.381 1.00 88.81 104 ARG A N 1
ATOM 798 C CA . ARG A 1 104 ? 3.632 9.744 -0.007 1.00 88.81 104 ARG A CA 1
ATOM 799 C C . ARG A 1 104 ? 4.215 8.811 1.048 1.00 88.81 104 ARG A C 1
ATOM 801 O O . ARG A 1 104 ? 4.274 9.214 2.208 1.00 88.81 104 ARG A O 1
ATOM 808 N N . PHE A 1 105 ? 4.681 7.624 0.659 1.00 92.88 105 PHE A N 1
ATOM 809 C CA . PHE A 1 105 ? 5.303 6.664 1.567 1.00 92.88 105 PHE A CA 1
ATOM 810 C C . PHE A 1 105 ? 6.417 7.314 2.394 1.00 92.88 105 PHE A C 1
ATOM 812 O O . PHE A 1 105 ? 6.440 7.167 3.611 1.00 92.88 105 PHE A O 1
ATOM 819 N N . THR A 1 106 ? 7.270 8.119 1.753 1.00 93.75 106 THR A N 1
ATOM 820 C CA . THR A 1 106 ? 8.399 8.797 2.414 1.00 93.75 106 THR A CA 1
ATOM 821 C C . THR A 1 106 ? 7.965 9.691 3.579 1.00 93.75 106 THR A C 1
ATOM 823 O O . THR A 1 106 ? 8.685 9.808 4.565 1.00 93.75 106 THR A O 1
ATOM 826 N N . THR A 1 107 ? 6.774 10.286 3.490 1.00 93.06 107 THR A N 1
ATOM 827 C CA . THR A 1 107 ? 6.199 11.162 4.522 1.00 93.06 107 THR A CA 1
ATOM 828 C C . THR A 1 107 ? 5.249 10.450 5.484 1.00 93.06 107 THR A C 1
ATOM 830 O O . THR A 1 107 ? 5.053 10.924 6.597 1.00 93.06 107 THR A O 1
ATOM 833 N N . ASP A 1 108 ? 4.646 9.331 5.077 1.00 92.56 108 ASP A N 1
ATOM 834 C CA . ASP A 1 108 ? 3.776 8.520 5.944 1.00 92.56 108 ASP A CA 1
ATOM 835 C C . ASP A 1 108 ? 4.587 7.624 6.898 1.00 92.56 108 ASP A C 1
ATOM 837 O O . ASP A 1 108 ? 4.133 7.283 7.995 1.00 92.56 108 ASP A O 1
ATOM 841 N N . PHE A 1 109 ? 5.796 7.256 6.473 1.00 94.56 109 PHE A N 1
ATOM 842 C CA . PHE A 1 109 ? 6.741 6.418 7.202 1.00 94.56 109 PHE A CA 1
ATOM 843 C C . PHE A 1 109 ? 8.084 7.153 7.352 1.00 94.56 109 PHE A C 1
ATOM 845 O O . PHE A 1 109 ? 9.085 6.715 6.785 1.00 94.56 109 PHE A O 1
ATOM 852 N N . PRO A 1 110 ? 8.115 8.299 8.062 1.00 94.56 110 PRO A N 1
ATOM 853 C CA . PRO A 1 110 ? 9.363 8.999 8.329 1.00 94.56 110 PRO A CA 1
ATOM 854 C C . PRO A 1 110 ? 10.227 8.198 9.311 1.00 94.56 110 PRO A C 1
ATOM 856 O O . PRO A 1 110 ? 9.725 7.330 10.035 1.00 94.56 110 PRO A O 1
ATOM 859 N N . LEU A 1 111 ? 11.512 8.540 9.370 1.00 92.31 111 LEU A N 1
ATOM 860 C CA . LEU A 1 111 ? 12.394 8.136 10.466 1.00 92.31 111 LEU A CA 1
ATOM 861 C C . LEU A 1 111 ? 11.921 8.786 11.784 1.00 92.31 111 LEU A C 1
ATOM 863 O O . LEU A 1 111 ? 11.170 9.767 11.751 1.00 92.31 111 LEU A O 1
ATOM 867 N N . ALA A 1 112 ? 12.325 8.273 12.953 1.00 89.56 112 ALA A N 1
ATOM 868 C CA . ALA A 1 112 ? 11.845 8.813 14.235 1.00 89.56 112 ALA A CA 1
ATOM 869 C C . ALA A 1 112 ? 12.273 10.265 14.497 1.00 89.56 112 ALA A C 1
ATOM 871 O O . ALA A 1 112 ? 11.629 10.964 15.279 1.00 89.56 112 ALA A O 1
ATOM 872 N N . ASP A 1 113 ? 13.314 10.753 13.819 1.00 90.94 113 ASP A N 1
ATOM 873 C CA . ASP A 1 113 ? 13.716 12.163 13.847 1.00 90.94 113 ASP A CA 1
ATOM 874 C C . ASP A 1 113 ? 12.817 13.081 12.987 1.00 90.94 113 ASP A C 1
ATOM 876 O O . ASP A 1 113 ? 13.008 14.298 12.955 1.00 90.94 113 ASP A O 1
ATOM 880 N N . GLY A 1 114 ? 11.817 12.510 12.308 1.00 90.50 114 GLY A N 1
ATOM 881 C CA . GLY A 1 114 ? 10.867 13.208 11.448 1.00 90.50 114 GLY A CA 1
ATOM 882 C C . GLY A 1 114 ? 11.354 13.424 10.016 1.00 90.50 114 GLY A C 1
ATOM 883 O O . GLY A 1 114 ? 10.622 14.011 9.213 1.00 90.50 114 GLY A O 1
ATOM 884 N N . THR A 1 115 ? 12.556 12.966 9.662 1.00 93.62 115 THR A N 1
ATOM 885 C CA . THR A 1 115 ? 13.045 13.057 8.284 1.00 93.62 115 THR A CA 1
ATOM 886 C C . THR A 1 115 ? 12.321 12.056 7.368 1.00 93.62 115 THR A C 1
ATOM 888 O O . THR A 1 115 ? 11.976 10.952 7.802 1.00 93.62 115 THR A O 1
ATOM 891 N N . PRO A 1 116 ? 12.039 12.413 6.097 1.00 94.94 116 PRO A N 1
ATOM 892 C CA . PRO A 1 116 ? 11.380 11.496 5.171 1.00 94.94 116 PRO A CA 1
ATOM 893 C C . PRO A 1 116 ? 12.209 10.237 4.902 1.00 94.94 116 PRO A C 1
ATOM 895 O O . PRO A 1 116 ? 13.434 10.308 4.786 1.00 94.94 116 PRO A O 1
ATOM 898 N N . ALA A 1 117 ? 11.539 9.097 4.726 1.00 94.38 117 ALA A N 1
ATOM 899 C CA . ALA A 1 117 ? 12.210 7.843 4.393 1.00 94.38 117 ALA A CA 1
ATOM 900 C C . ALA A 1 117 ? 12.993 7.939 3.062 1.00 94.38 117 ALA A C 1
ATOM 902 O O . ALA A 1 117 ? 12.517 8.557 2.101 1.00 94.38 117 ALA A O 1
ATOM 903 N N . PRO A 1 118 ? 14.174 7.297 2.964 1.00 94.50 118 PRO A N 1
ATOM 904 C CA . PRO A 1 118 ? 14.949 7.271 1.731 1.00 94.50 118 PRO A CA 1
ATOM 905 C C . PRO A 1 118 ? 14.230 6.472 0.637 1.00 94.50 118 PRO A C 1
ATOM 907 O O . PRO A 1 118 ? 13.505 5.517 0.906 1.00 94.50 118 PRO A O 1
ATOM 910 N N . THR A 1 119 ? 14.474 6.839 -0.621 1.00 95.12 119 THR A N 1
ATOM 911 C CA . THR A 1 119 ? 13.984 6.108 -1.798 1.00 95.12 119 THR A CA 1
ATOM 912 C C . THR A 1 119 ? 15.165 5.545 -2.576 1.00 95.12 119 THR A C 1
ATOM 914 O O . THR A 1 119 ? 16.139 6.254 -2.828 1.00 95.12 119 THR A O 1
ATOM 917 N N . LEU A 1 120 ? 15.071 4.275 -2.967 1.00 95.56 120 LEU A N 1
ATOM 918 C CA . LEU A 1 120 ? 16.053 3.588 -3.803 1.00 95.56 120 LEU A CA 1
ATOM 919 C C . LEU A 1 120 ? 15.381 3.107 -5.087 1.00 95.56 120 LEU A C 1
ATOM 921 O O . LEU A 1 120 ? 14.202 2.760 -5.086 1.00 95.56 120 LEU A O 1
ATOM 925 N N . GLU A 1 121 ? 16.138 3.058 -6.180 1.00 94.69 121 GLU A N 1
ATOM 926 C CA . GLU A 1 121 ? 15.621 2.650 -7.484 1.00 94.69 121 GLU A CA 1
ATOM 927 C C . GLU A 1 121 ? 16.247 1.336 -7.948 1.00 94.69 121 GLU A C 1
ATOM 929 O O . GLU A 1 121 ? 17.468 1.176 -7.964 1.00 94.69 121 GLU A O 1
ATOM 934 N N . LEU A 1 122 ? 15.402 0.414 -8.407 1.00 95.25 122 LEU A N 1
ATOM 935 C CA . LEU A 1 122 ? 15.809 -0.834 -9.046 1.00 95.25 122 LEU A CA 1
ATOM 936 C C . LEU A 1 122 ? 15.376 -0.794 -10.513 1.00 95.25 122 LEU A C 1
ATOM 938 O O . LEU A 1 122 ? 14.222 -1.043 -10.842 1.00 95.25 122 LEU A O 1
ATOM 942 N N . ARG A 1 123 ? 16.304 -0.432 -11.406 1.00 90.44 123 ARG A N 1
ATOM 943 C CA . ARG A 1 123 ? 16.000 -0.164 -12.827 1.00 90.44 123 ARG A CA 1
ATOM 944 C C . ARG A 1 123 ? 16.344 -1.316 -13.776 1.00 90.44 123 ARG A C 1
ATOM 946 O O . ARG A 1 123 ? 15.995 -1.267 -14.953 1.00 90.44 123 ARG A O 1
ATOM 953 N N . THR A 1 124 ? 17.042 -2.340 -13.291 1.00 94.38 124 THR A N 1
ATOM 954 C CA . THR A 1 124 ? 17.502 -3.455 -14.126 1.00 94.38 124 THR A CA 1
ATOM 955 C C . THR A 1 124 ? 16.373 -4.448 -14.365 1.00 94.38 124 THR A C 1
ATOM 957 O O . THR A 1 124 ? 15.876 -5.071 -13.428 1.00 94.38 124 THR A O 1
ATOM 960 N N . SER A 1 125 ? 16.003 -4.651 -15.630 1.00 94.31 125 SER A N 1
ATOM 961 C CA . SER A 1 125 ? 15.129 -5.760 -16.001 1.00 94.31 125 SER A CA 1
ATOM 962 C C . SER A 1 125 ? 15.955 -7.012 -16.261 1.00 94.31 125 SER A C 1
ATOM 964 O O . SER A 1 125 ? 16.831 -7.021 -17.119 1.00 94.31 125 SER A O 1
ATOM 966 N N . TRP A 1 126 ? 15.633 -8.080 -15.538 1.00 95.62 126 TRP A N 1
ATOM 967 C CA . TRP A 1 126 ? 16.191 -9.419 -15.755 1.00 95.62 126 TRP A CA 1
ATOM 968 C C . TRP A 1 126 ? 15.249 -10.326 -16.559 1.00 95.62 126 TRP A C 1
ATOM 970 O O . TRP A 1 126 ? 15.598 -11.456 -16.882 1.00 95.62 126 TRP A O 1
ATOM 980 N N . ARG A 1 127 ? 14.030 -9.846 -16.843 1.00 96.56 127 ARG A N 1
ATOM 981 C CA . ARG A 1 127 ? 12.953 -10.616 -17.481 1.00 96.56 127 ARG A CA 1
ATOM 982 C C . ARG A 1 127 ? 12.866 -10.366 -18.983 1.00 96.56 127 ARG A C 1
ATOM 984 O O . ARG A 1 127 ? 12.589 -11.296 -19.731 1.00 96.56 127 ARG A O 1
ATOM 991 N N . ASN A 1 128 ? 13.031 -9.114 -19.404 1.00 96.12 128 ASN A N 1
ATOM 992 C CA . ASN A 1 128 ? 12.727 -8.690 -20.767 1.00 96.12 128 ASN A CA 1
ATOM 993 C C . ASN A 1 128 ? 14.012 -8.457 -21.573 1.00 96.12 128 ASN A C 1
ATOM 995 O O . ASN A 1 128 ? 14.957 -7.877 -21.034 1.00 96.12 128 ASN A O 1
ATOM 999 N N . PRO A 1 129 ? 14.045 -8.846 -22.860 1.00 97.00 129 PRO A N 1
ATOM 1000 C CA . PRO A 1 129 ? 15.157 -8.518 -23.741 1.00 97.00 129 PRO A CA 1
ATOM 1001 C C . PRO A 1 129 ? 15.168 -7.010 -24.082 1.00 97.00 129 PRO A C 1
ATOM 1003 O O . PRO A 1 129 ? 14.137 -6.335 -23.933 1.00 97.00 129 PRO A O 1
ATOM 1006 N N . PRO A 1 130 ? 16.311 -6.461 -24.538 1.00 96.81 130 PRO A N 1
ATOM 1007 C CA . PRO A 1 130 ? 16.474 -5.026 -24.779 1.00 96.81 130 PRO A CA 1
ATOM 1008 C C . PRO A 1 130 ? 15.430 -4.410 -25.721 1.00 96.81 130 PRO A C 1
ATOM 1010 O O . PRO A 1 130 ? 14.997 -3.283 -25.492 1.00 96.81 130 PRO A O 1
ATOM 1013 N N . GLU A 1 131 ? 14.980 -5.139 -26.741 1.00 97.25 131 GLU A N 1
ATOM 1014 C CA . GLU A 1 131 ? 14.036 -4.650 -27.752 1.00 97.25 131 GLU A CA 1
ATOM 1015 C C . GLU A 1 131 ? 12.646 -4.393 -27.153 1.00 97.25 131 GLU A C 1
ATOM 1017 O O . GLU A 1 131 ? 12.017 -3.371 -27.427 1.00 97.25 131 GLU A O 1
ATOM 1022 N N . VAL A 1 132 ? 12.186 -5.289 -26.272 1.00 97.25 132 VAL A N 1
ATOM 1023 C CA . VAL A 1 132 ? 10.908 -5.136 -25.557 1.00 97.25 132 VAL A CA 1
ATOM 1024 C C . VAL A 1 132 ? 10.985 -3.968 -24.576 1.00 97.25 132 VAL A C 1
ATOM 1026 O O . VAL A 1 132 ? 10.042 -3.184 -24.470 1.00 97.25 132 VAL A O 1
ATOM 1029 N N . LEU A 1 133 ? 12.117 -3.822 -23.877 1.00 95.81 133 LEU A N 1
ATOM 1030 C CA . LEU A 1 133 ? 12.333 -2.706 -22.955 1.00 95.81 133 LEU A CA 1
ATOM 1031 C C . LEU A 1 133 ? 12.377 -1.365 -23.677 1.00 95.81 133 LEU A C 1
ATOM 1033 O O . LEU A 1 133 ? 11.851 -0.388 -23.153 1.00 95.81 133 LEU A O 1
ATOM 1037 N N . HIS A 1 134 ? 12.979 -1.314 -24.865 1.00 96.31 134 HIS A N 1
ATOM 1038 C CA . HIS A 1 134 ? 13.016 -0.104 -25.674 1.00 96.31 134 HIS A CA 1
ATOM 1039 C C . HIS A 1 134 ? 11.597 0.378 -25.991 1.00 96.31 134 HIS A C 1
ATOM 1041 O O . HIS A 1 134 ? 11.239 1.492 -25.611 1.00 96.31 134 HIS A O 1
ATOM 1047 N N . LEU A 1 135 ? 10.759 -0.502 -26.547 1.00 96.88 135 LEU A N 1
ATOM 1048 C CA . LEU A 1 135 ? 9.369 -0.175 -26.862 1.00 96.88 135 LEU A CA 1
ATOM 1049 C C . LEU A 1 135 ? 8.565 0.224 -25.613 1.00 96.88 135 LEU A C 1
ATOM 1051 O O . LEU A 1 135 ? 7.849 1.223 -25.625 1.00 96.88 135 LEU A O 1
ATOM 1055 N N . ALA A 1 136 ? 8.691 -0.524 -24.512 1.00 95.25 136 ALA A N 1
ATOM 1056 C CA . ALA A 1 136 ? 7.986 -0.206 -23.268 1.00 95.25 136 ALA A CA 1
ATOM 1057 C C . ALA A 1 136 ? 8.402 1.163 -22.698 1.00 95.25 136 ALA A C 1
ATOM 1059 O O . ALA A 1 136 ? 7.561 1.932 -22.224 1.00 95.25 136 ALA A O 1
ATOM 1060 N N . ASN A 1 137 ? 9.695 1.492 -22.771 1.00 94.12 137 ASN A N 1
ATOM 1061 C CA . ASN A 1 137 ? 10.203 2.785 -22.335 1.00 94.12 137 ASN A CA 1
ATOM 1062 C C . ASN A 1 137 ? 9.636 3.921 -23.191 1.00 94.12 137 ASN A C 1
ATOM 1064 O O . ASN A 1 137 ? 9.153 4.889 -22.606 1.00 94.12 137 ASN A O 1
ATOM 1068 N N . GLU A 1 138 ? 9.613 3.779 -24.521 1.00 95.94 138 GLU A N 1
ATOM 1069 C CA . GLU A 1 138 ? 9.033 4.777 -25.433 1.00 95.94 138 GLU A CA 1
ATOM 1070 C C . GLU A 1 138 ? 7.545 5.023 -25.157 1.00 95.94 138 GLU A C 1
ATOM 1072 O O . GLU A 1 138 ? 7.123 6.170 -25.015 1.00 95.94 138 GLU A O 1
ATOM 1077 N N . VAL A 1 139 ? 6.756 3.958 -24.983 1.00 95.44 139 VAL A N 1
ATOM 1078 C CA . VAL A 1 139 ? 5.315 4.070 -24.689 1.00 95.44 139 VAL A CA 1
ATOM 1079 C C . VAL A 1 139 ? 5.058 4.756 -23.341 1.00 95.44 139 VAL A C 1
ATOM 1081 O O . VAL A 1 139 ? 4.088 5.495 -23.186 1.00 95.44 139 VAL A O 1
ATOM 1084 N N . SER A 1 140 ? 5.928 4.535 -22.352 1.00 93.44 140 SER A N 1
ATOM 1085 C CA . SER A 1 140 ? 5.736 5.046 -20.987 1.00 93.44 140 SER A CA 1
ATOM 1086 C C . SER A 1 140 ? 6.204 6.491 -20.756 1.00 93.44 140 SER A C 1
ATOM 1088 O O . SER A 1 140 ? 5.989 7.009 -19.658 1.00 93.44 140 SER A O 1
ATOM 1090 N N . VAL A 1 141 ? 6.826 7.160 -21.739 1.00 93.06 141 VAL A N 1
ATOM 1091 C CA . VAL A 1 141 ? 7.431 8.501 -21.566 1.00 93.06 141 VAL A CA 1
ATOM 1092 C C . VAL A 1 141 ? 6.455 9.503 -20.953 1.00 93.06 141 VAL A C 1
ATOM 1094 O O . VAL A 1 141 ? 6.788 10.162 -19.968 1.00 93.06 141 VAL A O 1
ATOM 1097 N N . ASP A 1 142 ? 5.240 9.596 -21.492 1.00 88.81 142 ASP A N 1
ATOM 1098 C CA . ASP A 1 142 ? 4.249 10.561 -21.011 1.00 88.81 142 ASP A CA 1
ATOM 1099 C C . ASP A 1 142 ? 3.683 10.189 -19.639 1.00 88.81 142 ASP A C 1
ATOM 1101 O O . ASP A 1 142 ? 3.354 11.075 -18.852 1.00 88.81 142 ASP A O 1
ATOM 1105 N N . ALA A 1 143 ? 3.596 8.894 -19.325 1.00 83.88 143 ALA A N 1
ATOM 1106 C CA . ALA A 1 143 ? 3.142 8.421 -18.020 1.00 83.88 143 ALA A CA 1
ATOM 1107 C C . ALA A 1 143 ? 4.165 8.725 -16.916 1.00 83.88 143 ALA A C 1
ATOM 1109 O O . ALA A 1 143 ? 3.770 9.083 -15.815 1.00 83.88 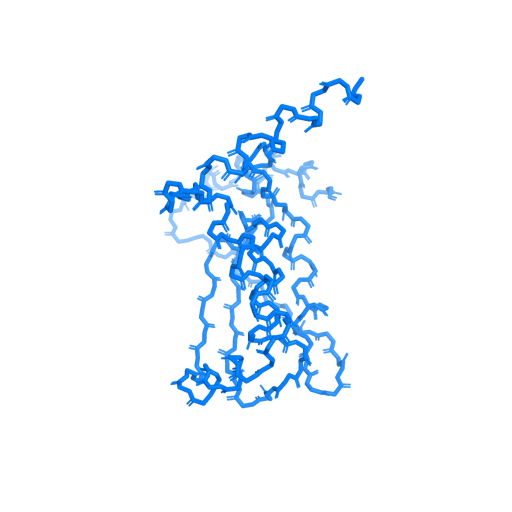143 ALA A O 1
ATOM 1110 N N . ARG A 1 144 ? 5.469 8.654 -17.219 1.00 82.50 144 ARG A N 1
ATOM 1111 C CA . ARG A 1 144 ? 6.557 8.973 -16.273 1.00 82.50 144 ARG A CA 1
ATOM 1112 C C . ARG A 1 144 ? 6.706 10.466 -15.972 1.00 82.50 144 ARG A C 1
ATOM 1114 O O . ARG A 1 144 ? 7.389 10.823 -15.019 1.00 82.50 144 ARG A O 1
ATOM 1121 N N . ARG A 1 145 ? 6.145 11.337 -16.817 1.00 78.44 145 ARG A N 1
ATOM 1122 C CA . ARG A 1 145 ? 6.188 12.802 -16.652 1.00 78.44 145 ARG A CA 1
ATOM 1123 C C . ARG A 1 145 ? 5.062 13.349 -15.767 1.00 78.44 145 ARG A C 1
ATOM 1125 O O . ARG A 1 145 ? 5.103 14.531 -15.436 1.00 78.44 145 ARG A O 1
ATOM 1132 N N . ARG A 1 146 ? 4.049 12.532 -15.474 1.00 61.12 146 ARG A N 1
ATOM 1133 C CA . ARG A 1 146 ? 2.884 12.882 -14.648 1.00 61.12 146 ARG A CA 1
ATOM 1134 C C . ARG A 1 146 ? 3.152 12.578 -13.183 1.00 61.12 146 ARG A C 1
ATOM 1136 O O . ARG A 1 146 ? 2.608 13.337 -12.354 1.00 61.12 146 ARG A O 1
#

=== Feature glossary ===
The features interleaved in this record are:

— What the protein is —

Sequence gives the chain of amino acids in standard one-letter code (A=alanine, C=cysteine, …, Y=tyrosine), read N→C. It is the only feature that is directly encoded by the gene; all structural features are derived from the folded form of this sequence.

Database cross-references. InterPro integrates a dozen domain/family signature databases into unified entries with residue-range hits. GO terms attach function/process/location labels with evidence codes. CATH codes position the fold in a four-level structural taxonomy. Organism is the NCBI-taxonomy species name.

— Where its atoms are —

Atomic coordinates in PDBx/mmCIF format — the same representation the Protein Data Bank distributes. Each line of the _atom_site loop places one backbone atom in Cartesian space (units: ångströms, origin: arbitrary).

The six renders are orthographic views along the three Cartesian axes in both directions. Representation (cartoon, sticks, or surface) and color scheme (sequence-rainbow or by-chain) vary across proteins so the training set covers all the common visualization conventions.

— Local backbone conformation —

Eight-state secondary structure (DSSP): H is the canonical α-helix, G the tighter 3₁₀-helix, I the wider π-helix; E/B are β-structure, T and S are turns and bends, and '-' is everything else. DSSP derives these from the pattern of main-chain N–H···O=C hydrogen bonds, not from the sequence.

P-SEA three-state annotation labels each residue as helix, strand, or coil based purely on the geometry of the Cα trace. It serves as a fallback when the full backbone (and thus DSSP) is unavailable.

The φ/ψ torsion pair specifies the backbone conformation at each residue. φ rotates about the N–Cα bond, ψ about the Cα–C bond. Steric clashes forbid most of the (φ, ψ) plane — the allowed regions (α-helix basin, β-sheet basin, left-handed helix) are the Ramachandran-allowed regions.

— Global shape and packing —

The geometric summary reports three shape descriptors. Rg (radius of gyration) measures how spread out the Cα atoms are about their centre of mass; compact globular proteins have small Rg, elongated or unfolded ones large. Cα contacts (<8 Å, |i−j|>4) count long-range residue pairs in spatial proximity — high for tightly packed folds, near zero for rods or random coil. The bounding-box extents give the protein's footprint along x, y, z in Å.

Solvent-accessible surface area (SASA) is the area in Å² traced out by the centre of a 1.4 Å probe sphere (a water molecule) rolled over the protein's van der Waals surface (Shrake–Rupley / Lee–Richards construction). Buried residues have near-zero SASA; fully exposed residues can exceed 200 Å². The total SASA scales roughly with the number of surface residues.

The contact map is a binary N×N matrix image: pixel (i, j) is dark where Cα_i and Cα_j are within 8 Å and |i−j|>4. Because the |i−j|>4 filter removes local helical contacts, off-diagonal stripes parallel to the main diagonal indicate parallel β-sheets; stripes perpendicular to it indicate antiparallel β-sheets. The Ramachandran plot scatters every residue's (φ, ψ) pair against the sterically allowed regions. The PAE heatmap renders the predicted-aligned-error matrix.

— Structural neighborhood —

3Di is Foldseek's structural alphabet. Each residue is assigned one of twenty discrete states based on how its Cα sits relative to its spatial (not sequential) neighbors. Aligning 3Di strings finds structural homologs roughly as well as full 3D superposition, but orders of magnitude faster.

Nearest PDB neighbors are the top structural matches found by Foldseek when searching this structure against the entire Protein Data Bank. Each hit reports a TM-score (0 to 1; >0.5 almost always implies the same fold) and an E-value. These are *structural* homologs — they may share no detectable sequence similarity.

— Confidence and disorder —

For AlphaFold models, the B-factor field carries pLDDT — the model's own estimate of local accuracy on a 0–100 scale. Regions with pLDDT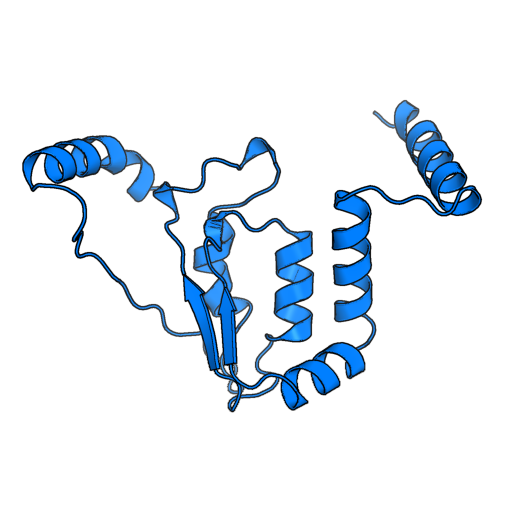<50 should be treated as essentially unmodeled; they often correspond to intrinsically disordered segments.

Crystallographic B-factors measure how much each atom's electron density is smeared out, in Å². They rise in mobile loops and surface residues and fall in the buried interior. In AlphaFold models this column is repurposed to hold pLDDT instead.

Predicted aligned error is AlphaFold's pairwise confidence. Unlike pLDDT (per-residue), PAE is per-residue-pair and captures whether two parts of the structure are correctly placed relative to each other. Units are ångströms of expected positional error.